Protein AF-B0E3R4-F1 (afdb_monomer_lite)

Structure (mmCIF, N/CA/C/O backbone):
data_AF-B0E3R4-F1
#
_entry.id   AF-B0E3R4-F1
#
loop_
_atom_site.group_PDB
_atom_site.id
_atom_site.type_symbol
_atom_site.label_atom_id
_atom_site.label_alt_id
_atom_site.label_comp_id
_atom_site.label_asym_id
_atom_site.label_entity_id
_atom_site.label_seq_id
_atom_site.pdbx_PDB_ins_code
_atom_site.Cartn_x
_atom_site.Cartn_y
_atom_site.Cartn_z
_atom_site.occupancy
_atom_site.B_iso_or_equiv
_atom_site.auth_seq_id
_atom_site.auth_comp_id
_atom_site.auth_asym_id
_atom_site.auth_atom_id
_atom_site.pdbx_PDB_model_num
ATOM 1 N N . MET A 1 1 ? 18.719 -2.808 -12.364 1.00 54.50 1 MET A N 1
ATOM 2 C CA . MET A 1 1 ? 17.521 -2.544 -13.186 1.00 54.50 1 MET A CA 1
ATOM 3 C C . MET A 1 1 ? 16.268 -2.946 -12.390 1.00 54.50 1 MET A C 1
ATOM 5 O O . MET A 1 1 ? 15.293 -3.407 -12.957 1.00 54.50 1 MET A O 1
ATOM 9 N N . ASP A 1 2 ? 16.269 -2.751 -11.058 1.00 72.81 2 ASP A N 1
ATOM 10 C CA . ASP A 1 2 ? 15.415 -3.537 -10.143 1.00 72.81 2 ASP A CA 1
ATOM 11 C C . ASP A 1 2 ? 14.736 -2.688 -9.057 1.00 72.81 2 ASP A C 1
ATOM 13 O O . ASP A 1 2 ? 14.142 -3.231 -8.129 1.00 72.81 2 ASP A O 1
ATOM 17 N N . ALA A 1 3 ? 14.805 -1.355 -9.151 1.00 82.50 3 ALA A N 1
ATOM 18 C CA . ALA A 1 3 ? 14.239 -0.464 -8.134 1.00 82.50 3 ALA A CA 1
ATOM 19 C C . ALA A 1 3 ? 12.723 -0.672 -7.962 1.00 82.50 3 ALA A C 1
ATOM 21 O O . ALA A 1 3 ? 12.217 -0.615 -6.844 1.00 82.50 3 ALA A O 1
ATOM 22 N N . HIS A 1 4 ? 12.011 -0.978 -9.053 1.00 84.06 4 HIS A N 1
ATOM 23 C CA . HIS A 1 4 ? 10.594 -1.342 -9.006 1.00 84.06 4 HIS A CA 1
ATOM 24 C C . HIS A 1 4 ? 10.374 -2.624 -8.187 1.00 84.06 4 HIS A C 1
ATOM 26 O O . HIS A 1 4 ? 9.675 -2.591 -7.176 1.00 84.06 4 HIS A O 1
ATOM 32 N N . ARG A 1 5 ? 11.087 -3.705 -8.532 1.00 87.38 5 ARG A N 1
ATOM 33 C CA . ARG A 1 5 ? 10.991 -5.006 -7.850 1.00 87.38 5 ARG A CA 1
ATOM 34 C C . ARG A 1 5 ? 11.372 -4.934 -6.370 1.00 87.38 5 ARG A C 1
ATOM 36 O O . ARG A 1 5 ? 10.772 -5.602 -5.527 1.00 87.38 5 ARG A O 1
ATOM 43 N N . GLN A 1 6 ? 12.363 -4.108 -6.032 1.00 88.88 6 GLN A N 1
ATOM 44 C CA . GLN A 1 6 ? 12.761 -3.852 -4.646 1.00 88.88 6 GLN A CA 1
ATOM 45 C C . GLN A 1 6 ? 11.661 -3.132 -3.859 1.00 88.88 6 GLN A C 1
ATOM 47 O O . GLN A 1 6 ? 11.388 -3.511 -2.719 1.00 88.88 6 GLN A O 1
ATOM 52 N N . ARG A 1 7 ? 10.994 -2.135 -4.457 1.00 88.25 7 ARG A N 1
ATOM 53 C CA . ARG A 1 7 ? 9.858 -1.445 -3.823 1.00 88.25 7 ARG A CA 1
ATOM 54 C C . ARG A 1 7 ? 8.682 -2.387 -3.604 1.00 88.25 7 ARG A C 1
ATOM 56 O O . ARG A 1 7 ? 8.136 -2.409 -2.505 1.00 88.25 7 ARG A O 1
ATOM 63 N N . GLU A 1 8 ? 8.338 -3.203 -4.596 1.00 90.44 8 GLU A N 1
ATOM 64 C CA . GLU A 1 8 ? 7.288 -4.222 -4.462 1.00 90.44 8 GLU A CA 1
ATOM 65 C C . GLU A 1 8 ? 7.595 -5.194 -3.319 1.00 90.44 8 GLU A C 1
ATOM 67 O O . GLU A 1 8 ? 6.750 -5.434 -2.457 1.00 90.44 8 GLU A O 1
ATOM 72 N N . SER A 1 9 ? 8.837 -5.682 -3.247 1.00 90.56 9 SER A N 1
ATOM 73 C CA . SER A 1 9 ? 9.275 -6.594 -2.184 1.00 90.56 9 SER A CA 1
ATOM 74 C C . SER A 1 9 ? 9.190 -5.946 -0.797 1.00 90.56 9 SER A C 1
ATOM 76 O O . SER A 1 9 ? 8.753 -6.586 0.157 1.00 90.56 9 SER A O 1
ATOM 78 N N . LYS A 1 10 ? 9.560 -4.662 -0.677 1.00 90.69 10 LYS A N 1
ATOM 79 C CA . LYS A 1 10 ? 9.473 -3.886 0.574 1.00 90.69 10 LYS A CA 1
ATOM 80 C C . LYS A 1 10 ? 8.020 -3.758 1.046 1.00 90.69 10 LYS A C 1
ATOM 82 O O . LYS A 1 10 ? 7.752 -3.959 2.229 1.00 90.69 10 LYS A O 1
ATOM 87 N N . TRP A 1 11 ? 7.090 -3.493 0.127 1.00 90.31 11 TRP A N 1
ATOM 88 C CA . TRP A 1 11 ? 5.654 -3.432 0.414 1.00 90.31 11 TRP A CA 1
ATOM 89 C C . TRP A 1 11 ? 5.073 -4.788 0.823 1.00 90.31 11 TRP A C 1
ATOM 91 O O . TRP A 1 11 ? 4.392 -4.877 1.844 1.00 90.31 11 TRP A O 1
ATOM 101 N N . MET A 1 12 ? 5.384 -5.851 0.079 1.00 90.44 12 MET A N 1
ATOM 102 C CA . MET A 1 12 ? 4.928 -7.212 0.388 1.00 90.44 12 MET A CA 1
ATOM 103 C C . MET A 1 12 ? 5.429 -7.679 1.762 1.00 90.44 12 MET A C 1
ATOM 105 O O . MET A 1 12 ? 4.647 -8.176 2.572 1.00 90.44 12 MET A O 1
ATOM 109 N N . ALA A 1 13 ? 6.712 -7.454 2.063 1.00 91.00 13 ALA A N 1
ATOM 110 C CA . ALA A 1 13 ? 7.298 -7.799 3.356 1.00 91.00 13 ALA A CA 1
ATOM 111 C C . ALA A 1 13 ? 6.651 -7.016 4.507 1.00 91.00 13 ALA A C 1
ATOM 113 O O . ALA A 1 13 ? 6.381 -7.584 5.567 1.00 91.00 13 ALA A O 1
ATOM 114 N N . LEU A 1 14 ? 6.361 -5.726 4.303 1.00 88.56 14 LEU A N 1
ATOM 115 C CA . LEU A 1 14 ? 5.701 -4.898 5.309 1.00 88.56 14 LEU A CA 1
ATOM 116 C C . LEU A 1 14 ? 4.292 -5.407 5.618 1.00 88.56 14 LEU A C 1
ATOM 118 O O . LEU A 1 14 ? 3.975 -5.598 6.790 1.00 88.56 14 LEU A O 1
ATOM 122 N N . MET A 1 15 ? 3.476 -5.659 4.590 1.00 86.62 15 MET A N 1
ATOM 123 C CA . MET A 1 15 ? 2.106 -6.160 4.764 1.00 86.62 15 MET A CA 1
ATOM 124 C C . MET A 1 15 ? 2.077 -7.537 5.436 1.00 86.62 15 MET A C 1
ATOM 126 O O . MET A 1 15 ? 1.203 -7.799 6.254 1.00 86.62 15 MET A O 1
ATOM 130 N N . SER A 1 16 ? 3.064 -8.393 5.152 1.00 86.19 16 SER A N 1
ATOM 131 C CA . SER A 1 16 ? 3.206 -9.687 5.830 1.00 86.19 16 SER A CA 1
ATOM 132 C C . SER A 1 16 ? 3.643 -9.560 7.291 1.00 86.19 16 SER A C 1
ATOM 134 O O . SER A 1 16 ? 3.350 -10.446 8.088 1.00 86.19 16 SER A O 1
ATOM 136 N N . THR A 1 17 ? 4.386 -8.508 7.637 1.00 87.62 17 THR A N 1
ATOM 137 C CA . THR A 1 17 ? 4.964 -8.340 8.979 1.00 87.62 17 THR A CA 1
ATOM 138 C C . THR A 1 17 ? 4.019 -7.579 9.912 1.00 87.62 17 THR A C 1
ATOM 140 O O . THR A 1 17 ? 3.992 -7.842 11.111 1.00 87.62 17 THR A O 1
ATOM 143 N N . TRP A 1 18 ? 3.257 -6.616 9.387 1.00 83.31 18 TRP A N 1
ATOM 144 C CA . TRP A 1 18 ? 2.432 -5.704 10.181 1.00 83.31 18 TRP A CA 1
ATOM 145 C C . TRP A 1 18 ? 0.955 -5.993 9.936 1.00 83.31 18 TRP A C 1
ATOM 147 O O . TRP A 1 18 ? 0.504 -5.827 8.806 1.00 83.31 18 TRP A O 1
ATOM 157 N N . PRO A 1 19 ? 0.167 -6.339 10.965 1.00 83.00 19 PRO A N 1
ATOM 158 C CA . PRO A 1 19 ? -1.277 -6.463 10.823 1.00 83.00 19 PRO A CA 1
ATOM 159 C C . PRO A 1 19 ? -1.919 -5.142 10.355 1.00 83.00 19 PRO A C 1
ATOM 161 O O . PRO A 1 19 ? -1.434 -4.070 10.738 1.00 83.00 19 PRO A O 1
ATOM 164 N N . PRO A 1 20 ? -3.048 -5.189 9.622 1.00 78.00 20 PRO A N 1
ATOM 165 C CA . PRO A 1 20 ? -3.780 -4.010 9.142 1.00 78.00 20 PRO A CA 1
ATOM 166 C C . PRO A 1 20 ? -3.969 -2.896 10.185 1.00 78.00 20 PRO A C 1
ATOM 168 O O . PRO A 1 20 ? -3.732 -1.719 9.913 1.00 78.00 20 PRO A O 1
ATOM 171 N N . ALA A 1 21 ? -4.335 -3.270 11.417 1.00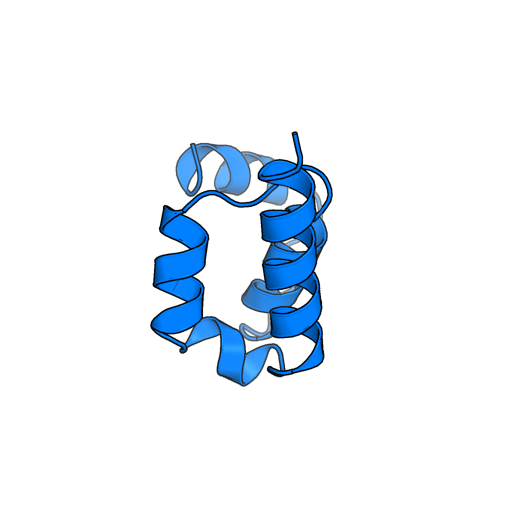 76.56 21 ALA A N 1
ATOM 172 C CA . ALA A 1 21 ? -4.585 -2.341 12.523 1.00 76.56 21 ALA A CA 1
ATOM 173 C C . ALA A 1 21 ? -3.338 -1.574 13.000 1.00 76.56 21 ALA A C 1
ATOM 175 O O . ALA A 1 21 ? -3.454 -0.454 13.487 1.00 76.56 21 ALA A O 1
ATOM 176 N N . GLN A 1 22 ? -2.148 -2.162 12.857 1.00 81.44 22 GLN A N 1
ATOM 177 C CA . GLN A 1 22 ? -0.884 -1.525 13.238 1.00 81.44 22 GLN A CA 1
ATOM 178 C C . GLN A 1 22 ? -0.266 -0.763 12.065 1.00 81.44 22 GLN A C 1
ATOM 180 O O . GLN A 1 22 ? 0.353 0.284 12.253 1.00 81.44 22 GLN A O 1
ATOM 185 N N . ALA A 1 23 ? -0.453 -1.266 10.842 1.00 81.75 23 ALA A N 1
ATOM 186 C CA . ALA A 1 23 ? 0.086 -0.653 9.637 1.00 81.75 23 ALA A CA 1
ATOM 187 C C . ALA A 1 23 ? -0.463 0.768 9.414 1.00 81.75 23 ALA A C 1
ATOM 189 O O . ALA A 1 23 ? 0.302 1.659 9.054 1.00 81.75 23 ALA A O 1
ATOM 190 N N . CYS A 1 24 ? -1.747 1.020 9.698 1.00 77.50 24 CYS A N 1
ATOM 191 C CA . CYS A 1 24 ? -2.361 2.335 9.470 1.00 77.50 24 CYS A CA 1
ATOM 192 C C . CYS A 1 24 ? -1.841 3.449 10.403 1.00 77.50 24 CYS A C 1
ATOM 194 O O . CYS A 1 24 ? -1.866 4.626 10.038 1.00 77.50 24 CYS A O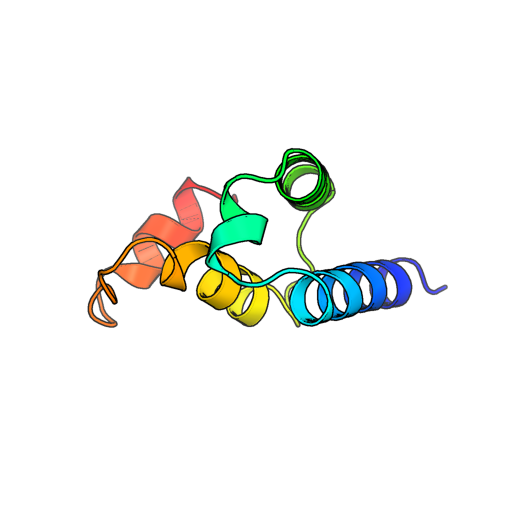 1
ATOM 196 N N . GLN A 1 25 ? -1.337 3.086 11.586 1.00 80.31 25 GLN A N 1
ATOM 197 C CA . GLN A 1 25 ? -0.809 4.027 12.584 1.00 80.31 25 GLN A CA 1
ATOM 198 C C . GLN A 1 25 ? 0.715 4.196 12.484 1.00 80.31 25 GLN A C 1
ATOM 200 O O . GLN A 1 25 ? 1.310 5.029 13.168 1.00 80.31 25 GLN A O 1
ATOM 205 N N . SER A 1 26 ? 1.369 3.405 11.635 1.00 83.50 26 SER A N 1
ATOM 206 C CA . SER A 1 26 ? 2.822 3.355 11.546 1.00 83.50 26 SER A CA 1
ATOM 207 C C . SER A 1 26 ? 3.392 4.501 10.724 1.00 83.50 26 SER A C 1
ATOM 209 O O . SER A 1 26 ? 3.161 4.582 9.518 1.00 83.50 26 SER A O 1
ATOM 211 N N . LYS A 1 27 ? 4.243 5.333 11.334 1.00 83.62 27 LYS A N 1
ATOM 212 C CA . LYS A 1 27 ? 5.002 6.370 10.607 1.00 83.62 27 LYS A CA 1
ATOM 213 C C . LYS A 1 27 ? 5.806 5.797 9.438 1.00 83.62 27 LYS A C 1
ATOM 215 O O . LYS A 1 27 ? 5.835 6.393 8.371 1.00 83.62 27 LYS A O 1
ATOM 220 N N . LYS A 1 28 ? 6.367 4.597 9.611 1.00 84.62 28 LYS A N 1
ATOM 221 C CA . LYS A 1 28 ? 7.142 3.905 8.575 1.00 84.62 28 LYS A CA 1
ATOM 222 C C . LYS A 1 28 ? 6.309 3.600 7.330 1.00 84.62 28 LYS A C 1
ATOM 224 O O . LYS A 1 28 ? 6.828 3.637 6.223 1.00 84.62 28 LYS A O 1
ATOM 229 N N . VAL A 1 29 ? 5.025 3.291 7.505 1.00 84.88 29 VAL A N 1
ATOM 230 C CA . VAL A 1 29 ? 4.103 3.035 6.390 1.00 84.88 29 VAL A CA 1
ATOM 231 C C . VAL A 1 29 ? 3.742 4.331 5.676 1.00 84.88 29 VAL A C 1
ATOM 233 O O . VAL A 1 29 ? 3.695 4.351 4.452 1.00 84.88 29 VAL A O 1
ATOM 236 N N . TRP A 1 30 ? 3.549 5.419 6.421 1.00 84.25 30 TRP A N 1
ATOM 237 C CA . TRP A 1 30 ? 3.316 6.748 5.853 1.00 84.25 30 TRP A CA 1
ATOM 238 C C . TRP A 1 30 ? 4.506 7.267 5.045 1.00 84.25 30 TRP A C 1
ATOM 240 O O . TRP A 1 30 ? 4.314 7.765 3.941 1.00 84.25 30 TRP A O 1
ATOM 250 N N . GLU A 1 31 ? 5.729 7.083 5.539 1.00 85.25 31 GLU A N 1
ATOM 251 C CA . GLU A 1 31 ? 6.948 7.379 4.775 1.00 85.25 31 GLU A CA 1
ATOM 252 C C . GLU A 1 31 ? 7.020 6.528 3.501 1.00 85.25 31 GLU A C 1
ATOM 254 O O . GLU A 1 31 ? 7.313 7.037 2.422 1.00 85.25 31 GLU A O 1
ATOM 259 N N . LEU A 1 32 ? 6.666 5.242 3.593 1.00 83.44 32 LEU A N 1
ATOM 260 C CA . LEU A 1 32 ? 6.635 4.351 2.436 1.00 83.44 32 LEU A CA 1
ATOM 261 C C . LEU A 1 32 ? 5.597 4.779 1.386 1.00 83.44 32 LEU A C 1
ATOM 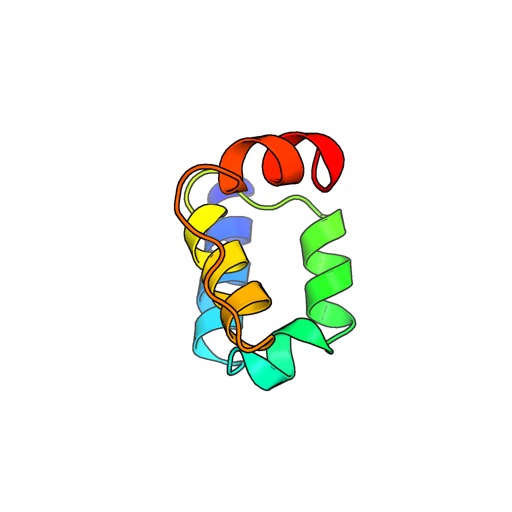263 O O . LEU A 1 32 ? 5.855 4.653 0.191 1.00 83.44 32 LEU A O 1
ATOM 267 N N . LEU A 1 33 ? 4.440 5.297 1.816 1.00 83.75 33 LEU A N 1
ATOM 268 C CA . LEU A 1 33 ? 3.417 5.861 0.926 1.00 83.75 33 LEU A CA 1
ATOM 269 C C . LEU A 1 33 ? 3.959 7.070 0.153 1.00 83.75 33 LEU A C 1
ATOM 271 O O . LEU A 1 33 ? 3.665 7.208 -1.032 1.00 83.75 33 LEU A O 1
ATOM 275 N N . GLN A 1 34 ? 4.780 7.909 0.794 1.00 82.56 34 GLN A N 1
ATOM 276 C CA . GLN A 1 34 ? 5.418 9.059 0.143 1.00 82.56 34 GLN A CA 1
ATOM 277 C C . GLN A 1 34 ? 6.482 8.653 -0.888 1.00 82.56 34 GLN A C 1
ATOM 279 O O . GLN A 1 34 ? 6.666 9.357 -1.876 1.00 82.56 34 GLN A O 1
ATOM 284 N N . GLU A 1 35 ? 7.136 7.498 -0.718 1.00 82.31 35 GLU A N 1
ATOM 285 C CA . GLU A 1 35 ? 8.068 6.922 -1.710 1.00 82.31 35 GLU A CA 1
ATOM 286 C C . GLU A 1 35 ? 7.366 6.361 -2.973 1.00 82.31 35 GLU A C 1
ATOM 288 O O . GLU A 1 35 ? 8.039 5.857 -3.880 1.00 82.31 35 GLU A O 1
ATOM 293 N N . ALA A 1 36 ? 6.036 6.496 -3.047 1.00 82.19 36 ALA A N 1
ATOM 294 C CA . ALA A 1 36 ? 5.108 5.943 -4.030 1.00 82.19 36 ALA A CA 1
ATOM 295 C C . ALA A 1 36 ? 4.860 4.429 -3.906 1.00 82.19 36 ALA A C 1
ATOM 297 O O . ALA A 1 36 ? 5.766 3.606 -3.735 1.00 82.19 36 ALA A O 1
ATOM 298 N N . VAL A 1 37 ? 3.589 4.046 -4.055 1.00 85.88 37 VAL A N 1
ATOM 299 C CA . VAL A 1 37 ? 3.154 2.645 -4.057 1.00 85.88 37 VAL A CA 1
ATOM 300 C C . VAL A 1 37 ? 3.194 2.100 -5.488 1.00 85.88 37 VAL A C 1
ATOM 302 O O . VAL A 1 37 ? 2.605 2.711 -6.381 1.00 85.88 37 VAL A O 1
ATOM 305 N N . PRO A 1 38 ? 3.854 0.956 -5.747 1.00 88.62 38 PRO A N 1
ATOM 306 C CA . PRO A 1 38 ? 3.802 0.318 -7.058 1.00 88.62 38 PRO A CA 1
ATOM 307 C C . PRO A 1 38 ? 2.363 -0.052 -7.436 1.00 88.62 38 PRO A C 1
ATOM 309 O O . PRO A 1 38 ? 1.613 -0.572 -6.608 1.00 88.62 38 PRO A O 1
ATOM 312 N N . SER A 1 39 ? 1.988 0.169 -8.697 1.00 84.75 39 SER A N 1
ATOM 313 C CA . SER A 1 39 ? 0.636 -0.119 -9.196 1.00 84.75 39 SER A CA 1
ATOM 314 C C . SER A 1 39 ? 0.222 -1.581 -8.991 1.00 84.75 39 SER A C 1
ATOM 316 O O . SER A 1 39 ? -0.931 -1.841 -8.660 1.00 84.75 39 SER A O 1
ATOM 318 N N . SER A 1 40 ? 1.170 -2.517 -9.103 1.00 87.75 40 SER A N 1
ATOM 319 C CA . SER A 1 40 ? 0.976 -3.961 -8.908 1.00 87.75 40 SER A CA 1
ATOM 320 C C . SER A 1 40 ? 0.481 -4.344 -7.511 1.00 87.75 40 SER A C 1
ATOM 322 O O . SER A 1 40 ? -0.245 -5.325 -7.368 1.00 87.75 40 SER A O 1
ATOM 324 N N . VAL A 1 41 ? 0.843 -3.573 -6.481 1.00 88.56 41 VAL A N 1
ATOM 325 C CA . VAL A 1 41 ? 0.485 -3.852 -5.079 1.00 88.56 41 VAL A CA 1
ATOM 326 C C . VAL A 1 41 ? -0.410 -2.780 -4.458 1.00 88.56 41 VAL A C 1
ATOM 328 O O . VAL A 1 41 ? -0.840 -2.947 -3.320 1.00 88.56 41 VAL A O 1
ATOM 331 N N . CYS A 1 42 ? -0.734 -1.704 -5.184 1.00 85.88 42 CYS A N 1
ATOM 332 C CA . CYS A 1 42 ? -1.519 -0.568 -4.686 1.00 85.88 42 CYS A CA 1
ATOM 333 C C . CYS A 1 42 ? -2.855 -0.996 -4.067 1.00 85.88 42 CYS A C 1
ATOM 335 O O . CYS A 1 42 ? -3.175 -0.609 -2.944 1.00 85.88 42 CYS A O 1
ATOM 337 N N . TYR A 1 43 ? -3.589 -1.874 -4.752 1.00 84.81 43 TYR A N 1
ATOM 338 C CA . TYR A 1 43 ? -4.857 -2.389 -4.244 1.00 84.81 43 TYR A CA 1
ATOM 339 C C . TYR A 1 43 ? -4.690 -3.181 -2.936 1.00 84.81 43 TYR A C 1
ATOM 341 O O . TYR A 1 43 ? -5.454 -2.987 -1.994 1.00 84.81 43 TYR A O 1
ATOM 349 N N . LEU A 1 44 ? -3.656 -4.026 -2.843 1.00 86.62 44 LEU A N 1
ATOM 350 C CA . LEU A 1 44 ? -3.370 -4.813 -1.639 1.00 86.62 44 LEU A CA 1
ATOM 351 C C . LEU A 1 44 ? -3.006 -3.911 -0.458 1.00 86.62 44 LEU A C 1
ATOM 353 O O . LEU A 1 44 ? -3.554 -4.076 0.628 1.00 86.62 44 LEU A O 1
ATOM 357 N N . VAL A 1 45 ? -2.128 -2.930 -0.687 1.00 87.94 45 VAL A N 1
ATOM 358 C CA . VAL A 1 45 ? -1.730 -1.938 0.320 1.00 87.94 45 VAL A CA 1
ATOM 359 C C . VAL A 1 45 ? -2.943 -1.158 0.804 1.00 87.94 45 VAL A C 1
ATOM 361 O O . VAL A 1 45 ? -3.118 -0.977 2.005 1.00 87.94 45 VAL A O 1
ATOM 364 N N . TRP A 1 46 ? -3.814 -0.733 -0.109 1.00 80.75 46 TRP A N 1
ATOM 365 C CA . TRP A 1 46 ? -5.032 -0.026 0.253 1.00 80.75 46 TRP A CA 1
ATOM 366 C C . TRP A 1 46 ? -5.939 -0.877 1.140 1.00 80.75 46 TRP A C 1
ATOM 368 O O . TRP A 1 46 ? -6.238 -0.432 2.245 1.00 80.75 46 TRP A O 1
ATOM 378 N N . VAL A 1 47 ?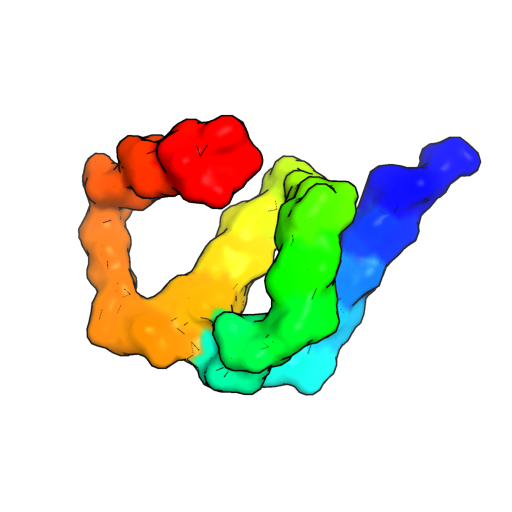 -6.303 -2.099 0.722 1.00 83.06 47 VAL A N 1
ATOM 379 C CA . VAL A 1 47 ? -7.116 -3.024 1.539 1.00 83.06 47 VAL A CA 1
ATOM 380 C C . VAL A 1 47 ? -6.475 -3.232 2.911 1.00 83.06 47 VAL A C 1
ATOM 382 O O . VAL A 1 47 ? -7.154 -3.169 3.935 1.00 83.06 47 VAL A O 1
ATOM 385 N N . HIS A 1 48 ? -5.154 -3.412 2.954 1.00 84.00 48 HIS A N 1
ATOM 386 C CA . HIS A 1 48 ? -4.404 -3.608 4.193 1.00 84.00 48 HIS A CA 1
ATOM 387 C C . HIS A 1 48 ? -4.475 -2.402 5.137 1.00 84.00 48 HIS A C 1
ATOM 389 O O . HIS A 1 48 ? -4.505 -2.569 6.352 1.00 84.00 48 HIS A O 1
ATOM 395 N N . LEU A 1 49 ? -4.533 -1.178 4.612 1.00 81.38 49 LEU A N 1
ATOM 396 C CA . LEU A 1 49 ? -4.611 0.040 5.424 1.00 81.38 49 LEU A CA 1
ATOM 397 C C . LEU A 1 49 ? -6.046 0.415 5.795 1.00 81.38 49 LEU A C 1
ATOM 399 O O . LEU A 1 49 ? -6.293 0.875 6.914 1.00 81.38 49 LEU A O 1
ATOM 403 N N . THR A 1 50 ? -7.002 0.213 4.890 1.00 75.19 50 THR A N 1
ATOM 404 C CA . THR A 1 50 ? -8.403 0.606 5.085 1.00 75.19 50 THR A CA 1
ATOM 405 C C . THR A 1 50 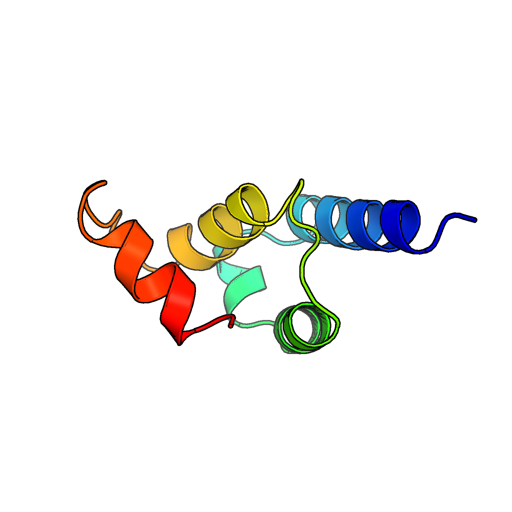? -9.207 -0.407 5.881 1.00 75.19 50 THR A C 1
ATOM 407 O O . THR A 1 50 ? -10.087 0.015 6.626 1.00 75.19 50 THR A O 1
ATOM 410 N N . CYS A 1 51 ? -8.861 -1.698 5.849 1.00 64.06 51 CYS A N 1
ATOM 411 C CA . CYS A 1 51 ? -9.570 -2.736 6.606 1.00 64.06 51 CYS A CA 1
ATOM 412 C C . CYS A 1 51 ? -9.446 -2.582 8.141 1.00 64.06 51 CYS A C 1
ATOM 414 O O . CYS A 1 51 ? -10.152 -3.250 8.891 1.00 64.06 51 CYS A O 1
ATOM 416 N N . SER A 1 52 ? -8.587 -1.679 8.631 1.00 55.72 52 SER A N 1
ATOM 417 C CA . SER A 1 52 ? -8.492 -1.324 10.056 1.00 55.72 52 SER A CA 1
ATOM 418 C C . SER A 1 52 ? -9.548 -0.315 10.533 1.00 55.72 52 SER A C 1
ATOM 420 O O . SER A 1 52 ? -9.840 -0.251 11.727 1.00 55.72 52 SER A O 1
ATOM 422 N N . ARG A 1 53 ? -10.147 0.465 9.622 1.00 52.31 53 ARG A N 1
ATOM 423 C CA . ARG A 1 53 ? -11.309 1.315 9.914 1.00 52.31 53 ARG A CA 1
ATOM 424 C C . ARG A 1 53 ? -12.539 0.521 9.508 1.00 52.31 53 ARG A C 1
ATOM 426 O O . ARG A 1 53 ? -12.801 0.406 8.320 1.00 52.31 53 ARG A O 1
ATOM 433 N N . GLY A 1 54 ? -13.249 -0.069 10.466 1.00 47.44 54 GLY A N 1
ATOM 434 C CA . GLY A 1 54 ? -14.400 -0.949 10.232 1.00 47.44 54 GLY A CA 1
ATOM 435 C C . GLY A 1 54 ? -15.523 -0.335 9.385 1.00 47.44 54 GLY A C 1
ATOM 436 O O . GLY A 1 54 ? -16.524 0.131 9.914 1.00 47.44 54 GLY A O 1
ATOM 437 N N . GLY A 1 55 ? -15.368 -0.382 8.067 1.00 46.28 55 GLY A N 1
ATOM 438 C CA . GLY A 1 55 ? -16.348 0.044 7.082 1.00 46.28 55 GLY A CA 1
ATOM 439 C C . GLY A 1 55 ? -15.802 -0.248 5.696 1.00 46.28 55 GLY A C 1
ATOM 440 O O . GLY A 1 55 ? -15.031 0.541 5.160 1.00 46.28 55 GLY A O 1
ATOM 441 N N . VAL A 1 56 ? -16.174 -1.398 5.134 1.00 46.97 56 VAL A N 1
ATOM 442 C CA . VAL A 1 56 ? -16.024 -1.663 3.699 1.00 46.97 56 VAL A CA 1
ATOM 443 C C . VAL A 1 56 ? -16.870 -0.612 2.972 1.00 46.97 56 VAL A C 1
ATOM 445 O O . VAL A 1 56 ? -18.095 -0.656 3.106 1.00 46.97 56 VAL A O 1
ATOM 448 N N . PRO A 1 57 ? -16.278 0.351 2.243 1.00 50.25 57 PRO A N 1
ATOM 449 C CA . PRO A 1 57 ? -17.060 1.252 1.416 1.00 50.25 57 PRO A CA 1
ATOM 450 C C . PRO A 1 57 ? -17.558 0.453 0.212 1.00 50.25 57 PRO A C 1
ATOM 452 O O . PRO A 1 57 ? -16.789 -0.269 -0.427 1.00 50.25 57 PRO A O 1
ATOM 455 N N . ALA A 1 58 ? -18.856 0.548 -0.070 1.00 46.59 58 ALA A N 1
ATOM 456 C CA . ALA A 1 58 ? -19.480 -0.115 -1.206 1.00 46.59 58 ALA A CA 1
ATOM 457 C C . ALA A 1 58 ? -18.729 0.225 -2.506 1.00 46.59 58 ALA A C 1
ATOM 459 O O . ALA A 1 58 ? -18.309 1.366 -2.708 1.00 46.59 58 ALA A O 1
ATOM 460 N N . SER A 1 59 ? -18.582 -0.763 -3.393 1.00 51.66 59 SER A N 1
ATOM 461 C CA . SER A 1 59 ? -17.733 -0.744 -4.595 1.00 51.66 59 SER A CA 1
ATOM 462 C C . SER A 1 59 ? -17.966 0.395 -5.615 1.00 51.66 59 SER A C 1
ATOM 464 O O . SER A 1 59 ? -17.329 0.397 -6.660 1.00 51.66 59 SER A O 1
ATOM 466 N N . GLY A 1 60 ? -18.845 1.368 -5.350 1.00 50.00 60 GLY A N 1
ATOM 467 C CA . GLY A 1 60 ? -19.117 2.522 -6.218 1.00 50.00 60 GLY A CA 1
ATOM 468 C C . GLY A 1 60 ? -18.480 3.855 -5.791 1.00 50.00 60 GLY A C 1
ATOM 469 O O . GLY A 1 60 ? -18.312 4.729 -6.634 1.00 50.00 60 GLY A O 1
ATOM 470 N N . GLU A 1 61 ? -18.097 4.039 -4.521 1.00 48.09 61 GLU A N 1
ATOM 471 C CA . GLU A 1 61 ? -17.463 5.294 -4.042 1.00 48.09 61 GLU A CA 1
ATOM 472 C C . GLU A 1 61 ? -15.927 5.236 -4.042 1.00 48.09 61 GLU A C 1
ATOM 474 O O . GLU A 1 61 ? -15.243 6.254 -3.934 1.00 48.09 61 GLU A O 1
ATOM 479 N N . ILE A 1 62 ? -15.387 4.032 -4.219 1.00 52.34 62 ILE A N 1
ATOM 480 C CA . ILE A 1 62 ? -13.962 3.702 -4.138 1.00 52.34 62 ILE A CA 1
ATOM 481 C C . ILE A 1 62 ? -13.088 4.387 -5.196 1.00 52.34 62 ILE A C 1
ATOM 483 O O . ILE A 1 62 ? -11.941 4.698 -4.894 1.00 52.34 62 ILE A O 1
ATOM 487 N N . GLU A 1 63 ? -13.596 4.669 -6.398 1.00 50.06 63 GLU A N 1
ATOM 488 C CA . GLU A 1 63 ? -12.781 5.239 -7.487 1.00 50.06 63 GLU A CA 1
ATOM 489 C C . GLU A 1 63 ? -12.525 6.750 -7.319 1.00 50.06 63 GLU A C 1
ATOM 491 O O . GLU A 1 63 ? -11.471 7.257 -7.701 1.00 50.06 63 GLU A O 1
ATOM 496 N N . LYS A 1 64 ? -13.449 7.477 -6.675 1.00 52.50 64 LYS A N 1
ATOM 497 C CA . LYS A 1 64 ? -13.341 8.935 -6.488 1.00 52.50 64 LYS A CA 1
ATOM 498 C C . LYS A 1 64 ? -12.353 9.322 -5.386 1.00 52.50 64 LYS A C 1
ATOM 500 O O . LYS A 1 64 ? -11.629 10.299 -5.546 1.00 52.50 64 LYS A O 1
ATOM 505 N N . ASP A 1 65 ? -12.278 8.545 -4.303 1.00 51.12 65 ASP A N 1
ATOM 506 C CA . ASP A 1 65 ? -11.287 8.767 -3.232 1.00 51.12 65 ASP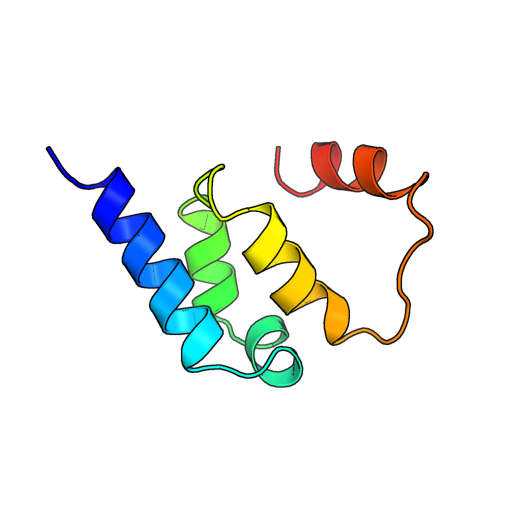 A CA 1
ATOM 507 C C . ASP A 1 65 ? -9.862 8.406 -3.703 1.00 51.12 65 ASP A C 1
ATOM 509 O O . ASP A 1 65 ? -8.877 9.025 -3.295 1.00 51.12 65 ASP A O 1
ATOM 513 N N . MET A 1 66 ? -9.762 7.445 -4.632 1.00 51.91 66 MET A N 1
ATOM 514 C CA . MET A 1 66 ? -8.510 6.938 -5.207 1.00 51.91 66 MET A CA 1
ATOM 515 C C . MET A 1 66 ? -7.700 8.032 -5.917 1.00 51.91 66 MET A C 1
ATOM 517 O O . MET A 1 66 ? -6.484 8.105 -5.745 1.00 51.91 66 MET A O 1
ATOM 521 N N . GLY A 1 67 ? -8.376 8.900 -6.679 1.00 49.31 67 GLY A N 1
ATOM 522 C CA . GLY A 1 67 ? -7.745 9.964 -7.465 1.00 49.31 67 GLY A CA 1
ATOM 523 C C . GLY A 1 67 ? -7.383 11.227 -6.681 1.00 49.31 67 GLY A C 1
ATOM 524 O O . GLY A 1 67 ? -6.532 11.976 -7.135 1.00 49.31 67 GLY A O 1
ATOM 525 N N . SER A 1 68 ? -7.992 11.477 -5.516 1.00 54.06 68 SER A N 1
ATOM 526 C CA . SER A 1 68 ? -7.741 12.707 -4.739 1.00 54.06 68 SER A CA 1
ATOM 527 C C . SER A 1 68 ? -6.737 12.549 -3.601 1.00 54.06 68 SER A C 1
ATOM 529 O O . SER A 1 68 ? -6.282 13.552 -3.054 1.00 54.06 68 SER A O 1
ATOM 531 N N . ARG A 1 69 ? -6.429 11.317 -3.182 1.00 51.44 69 ARG A N 1
ATOM 532 C CA . ARG A 1 69 ? -5.606 11.074 -1.986 1.00 51.44 69 ARG A CA 1
ATOM 533 C C . ARG A 1 69 ? -4.197 10.571 -2.284 1.00 51.44 69 ARG A C 1
ATOM 535 O O . ARG A 1 69 ? -3.333 10.664 -1.415 1.00 51.44 69 ARG A O 1
ATOM 542 N N . PHE A 1 70 ? -3.980 10.040 -3.484 1.00 49.03 70 PHE A N 1
ATOM 543 C CA . PHE A 1 70 ? -2.708 9.446 -3.900 1.00 49.03 70 PHE A CA 1
ATOM 544 C C . PHE A 1 70 ? -2.207 9.930 -5.273 1.00 49.03 70 PHE A C 1
ATOM 546 O O . PHE A 1 70 ? -1.127 9.506 -5.681 1.00 49.03 70 PHE A O 1
ATOM 553 N N . PHE A 1 71 ? -2.956 10.809 -5.950 1.00 49.25 71 PHE A N 1
ATOM 554 C CA . PHE A 1 71 ? -2.539 11.553 -7.142 1.00 49.25 71 PHE A CA 1
ATOM 555 C C . PHE A 1 71 ? -2.590 13.056 -6.871 1.00 49.25 71 PHE A C 1
ATOM 557 O O . PHE A 1 71 ? -3.474 13.477 -6.088 1.00 49.25 71 PHE A O 1
#

pLDDT: mean 74.21, std 15.97, range [46.28, 91.0]

Sequence (71 aa):
MDAHRQRESKWMALMSTWPPAQACQSKKVWELLQEAVPSSVCYLVWVHLTCSRGGVPASGEIEKDMGSRFF

Foldseek 3Di:
DCPLVVLVVVLVVCLVVDALLRLLVDPVNVVSLVVPDRPVCVVVSCCSPCVNPPDDDPPPCVVVCVVPPND

Radius of gyration: 12.46 Å; chains: 1; bounding box: 37×22×26 Å

Secondary structure (DSSP, 8-state):
--HHHHHHHHHHHHHHHS-HHHHTT-HHHHHHHHT---HHHHHHHHHHHHTTSS----TTTHHHHHHHH--

Organism: Laccaria bicolor (strain S238N-H82 / ATCC MYA-4686) (NCBI:txid486041)